Protein 3RFI (pdb70)

CATH class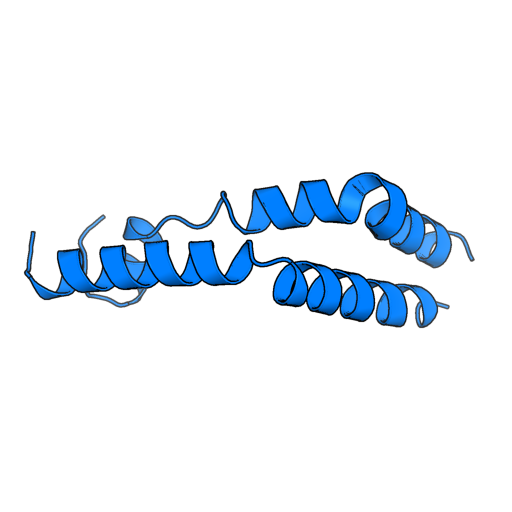ification: 1.10.225.10

B-factor: mean 34.84, std 12.06, range [9.94, 76.43]

Secondary structure (DSSP, 8-state):
-HHHHHHHHIIIIIHHHHHHHHHHH--HHHHHHHTTSS----HHHHHHHHHHHHHHHHHTSHHHHHHHHHHHHHHHTT--

Solvent-accessible surface area: 6035 Å² total; per-residue (Å²): 86,123,88,11,123,100,28,84,44,80,17,94,128,101,4,91,121,75,19,68,109,100,4,89,46,38,150,27,73,71,57,0,21,146,64,64,68,16,183,140,205,56,114,114,8,73,45,19,48,93,39,7,76,171,119,24,59,92,51,118,88,95,51,26,24,98,159,42,28,86,146,51,36,84,86,0,93,149,55,157

Structure (mmCIF, N/CA/C/O backbone):
data_3RFI
#
_entry.id   3RFI
#
_cell.length_a   56.470
_cell.length_b   56.470
_cell.length_c   55.340
_cell.angle_alpha   90.00
_cell.angle_beta   90.00
_cell.angle_gamma   120.00
#
_symmetry.space_group_name_H-M   'P 32 2 1'
#
loop_
_entity.id
_entity.type
_entity.pdbx_description
1 polymer Asp
2 water water
#
loop_
_atom_site.group_PDB
_atom_site.id
_atom_site.type_symbol
_atom_site.label_atom_id
_atom_site.label_alt_id
_atom_site.label_comp_id
_atom_site.label_asym_id
_atom_site.label_entity_id
_atom_site.label_seq_id
_atom_site.pdbx_PDB_ins_code
_atom_site.Cartn_x
_atom_site.Cartn_y
_atom_site.Cartn_z
_atom_site.occupancy
_atom_site.B_iso_or_equiv
_atom_site.auth_seq_id
_atom_site.auth_comp_id
_atom_site.auth_asym_id
_atom_site.auth_atom_id
_atom_site.pdbx_PDB_model_num
ATOM 1 N N . ALA A 1 5 ? 35.210 4.206 3.003 1.00 74.70 0 ALA A N 1
ATOM 2 C CA . ALA A 1 5 ? 35.084 4.034 4.483 1.00 72.59 0 ALA A CA 1
ATOM 3 C C . ALA A 1 5 ? 34.789 5.373 5.187 1.00 67.77 0 ALA A C 1
ATOM 4 O O . ALA A 1 5 ? 33.680 5.577 5.693 1.00 65.34 0 ALA A O 1
ATOM 6 N N . ILE A 1 6 ? 35.765 6.285 5.182 1.00 66.89 1 ILE A N 1
ATOM 7 C CA . ILE A 1 6 ? 35.669 7.584 5.875 1.00 61.97 1 ILE A CA 1
ATOM 8 C C . ILE A 1 6 ? 34.499 8.491 5.406 1.00 56.10 1 ILE A C 1
ATOM 9 O O . ILE A 1 6 ? 33.675 8.935 6.235 1.00 52.13 1 ILE A O 1
ATOM 14 N N . VAL A 1 7 ? 34.413 8.760 4.100 1.00 54.08 2 VAL A N 1
ATOM 15 C CA . VAL A 1 7 ? 33.385 9.674 3.603 1.00 49.24 2 VAL A CA 1
ATOM 16 C C . VAL A 1 7 ? 31.996 9.059 3.849 1.00 46.28 2 VAL A C 1
ATOM 17 O O . VAL A 1 7 ? 31.080 9.731 4.252 1.00 42.41 2 VAL A O 1
ATOM 21 N N . SER A 1 8 ? 31.849 7.766 3.612 1.00 47.58 3 SER A N 1
ATOM 22 C CA . SER A 1 8 ? 30.575 7.116 3.854 1.00 46.14 3 SER A CA 1
ATOM 23 C C . SER A 1 8 ? 30.129 7.291 5.323 1.00 43.47 3 SER A C 1
ATOM 24 O O . SER A 1 8 ? 29.004 7.715 5.616 1.00 40.05 3 SER A O 1
ATOM 27 N N . MET A 1 9 ? 31.042 7.001 6.249 1.00 44.06 4 MET A N 1
ATOM 28 C CA . MET A 1 9 ? 30.803 7.208 7.676 1.00 43.18 4 MET A CA 1
ATOM 29 C C . MET A 1 9 ? 30.363 8.619 7.993 1.00 38.87 4 MET A C 1
ATOM 30 O O . MET A 1 9 ? 29.417 8.825 8.779 1.00 37.82 4 MET A O 1
ATOM 35 N N . GLU A 1 10 ? 31.070 9.590 7.415 1.00 37.47 5 GLU A N 1
ATOM 36 C CA . GLU A 1 10 ? 30.742 11.002 7.590 1.00 36.03 5 GLU A CA 1
ATOM 37 C C . GLU A 1 10 ? 29.353 11.346 7.032 1.00 34.20 5 GLU A C 1
ATOM 38 O O . GLU A 1 10 ? 28.619 12.126 7.626 1.00 32.69 5 GLU A O 1
ATOM 47 N N . CYS A 1 11 ? 29.017 10.764 5.883 1.00 34.07 6 CYS A N 1
ATOM 48 C CA . CYS A 1 11 ? 27.681 10.874 5.334 1.00 33.37 6 CYS A CA 1
ATOM 49 C C . CYS A 1 11 ? 26.647 10.321 6.309 1.00 32.57 6 CYS A C 1
ATOM 50 O O . CYS A 1 11 ? 25.664 10.975 6.591 1.00 31.03 6 CYS A O 1
ATOM 53 N N . LYS A 1 12 ? 26.891 9.114 6.812 1.00 34.29 7 LYS A N 1
ATOM 54 C CA . LYS A 1 12 ? 25.976 8.518 7.789 1.00 36.09 7 LYS A CA 1
ATOM 55 C C . LYS A 1 12 ? 25.851 9.285 9.074 1.00 34.27 7 LYS A C 1
ATOM 56 O O . LYS A 1 12 ? 24.755 9.356 9.635 1.00 34.90 7 LYS A O 1
ATOM 62 N N . THR A 1 13 ? 26.945 9.894 9.503 1.00 33.83 8 THR A N 1
ATOM 63 C CA . THR A 1 13 ? 26.924 10.739 10.687 1.00 33.36 8 THR A CA 1
ATOM 64 C C . THR A 1 13 ? 26.049 11.941 10.443 1.00 30.18 8 THR A C 1
ATOM 65 O O . THR A 1 13 ? 25.213 12.291 11.280 1.00 29.81 8 THR A O 1
ATOM 69 N N . ILE A 1 14 ? 26.207 12.551 9.263 1.00 27.96 9 ILE A N 1
ATOM 70 C CA . ILE A 1 14 ? 25.337 13.632 8.914 1.00 27.16 9 ILE A CA 1
ATOM 71 C C . ILE A 1 14 ? 23.873 13.187 9.061 1.00 27.83 9 ILE A C 1
ATOM 72 O O . ILE A 1 14 ? 23.073 13.868 9.701 1.00 27.38 9 ILE A O 1
ATOM 77 N N . VAL A 1 15 ? 23.496 12.079 8.430 1.00 28.79 10 VAL A N 1
ATOM 78 C CA . VAL A 1 15 ? 22.087 11.711 8.466 1.00 30.39 10 VAL A CA 1
ATOM 79 C C . VAL A 1 15 ? 21.636 11.401 9.919 1.00 32.71 10 VAL A C 1
ATOM 80 O O . VAL A 1 15 ? 20.616 11.935 10.390 1.00 35.31 10 VAL A O 1
ATOM 84 N N . SER A 1 16 ? 22.369 10.549 10.610 1.00 33.26 11 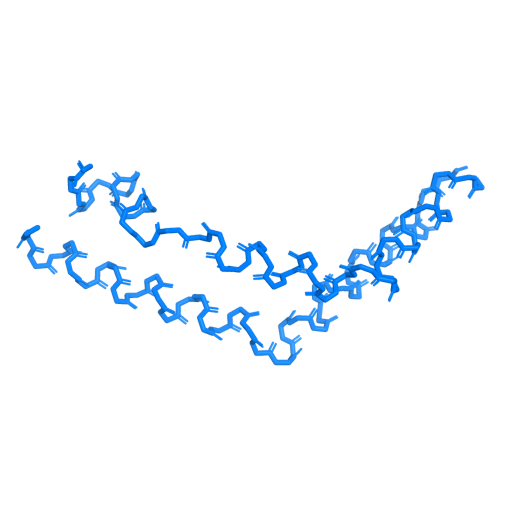SER A N 1
ATOM 85 C CA . SER A 1 16 ? 21.935 10.076 11.936 1.00 37.35 11 SER A CA 1
ATOM 86 C C . SER A 1 16 ? 21.997 11.198 12.959 1.00 36.03 11 SER A C 1
ATOM 87 O O . SER A 1 16 ? 21.054 11.372 13.703 1.00 38.44 11 SER A O 1
ATOM 90 N N . GLN A 1 17 ? 23.090 11.963 12.964 1.00 34.47 12 GLN A N 1
ATOM 91 C CA . GLN A 1 17 ? 23.296 13.007 13.976 1.00 34.46 12 GLN A CA 1
ATOM 92 C C . GLN A 1 17 ? 22.747 14.360 13.605 1.00 31.10 12 GLN A C 1
ATOM 93 O O . GLN A 1 17 ? 22.386 15.124 14.486 1.00 31.15 12 GLN A O 1
ATOM 99 N N . TYR A 1 18 ? 22.694 14.657 12.320 1.00 27.47 13 TYR A N 1
ATOM 100 C CA . TYR A 1 18 ? 22.346 16.003 11.895 1.00 26.52 13 TYR A CA 1
ATOM 101 C C . TYR A 1 18 ? 21.201 16.046 10.899 1.00 26.77 13 TYR A C 1
ATOM 102 O O . TYR A 1 18 ? 20.807 17.113 10.486 1.00 24.74 13 TYR A O 1
ATOM 111 N N . GLY A 1 19 ? 20.655 14.891 10.535 1.00 30.18 14 GLY A N 1
ATOM 112 C CA . GLY A 1 19 ? 19.787 14.844 9.326 1.00 28.97 14 GLY A CA 1
ATOM 113 C C . GLY A 1 19 ? 18.504 15.615 9.536 1.00 29.90 14 GLY A C 1
ATOM 114 O O . GLY A 1 19 ? 18.106 16.395 8.683 1.00 31.04 14 GLY A O 1
ATOM 115 N N . GLU A 1 20 ? 17.820 15.383 10.642 1.00 30.89 15 GLU A N 1
ATOM 116 C CA . GLU A 1 20 ? 16.582 16.102 10.902 1.00 33.28 15 GLU A CA 1
ATOM 117 C C . GLU A 1 20 ? 16.858 17.589 11.026 1.00 31.27 15 GLU A C 1
ATOM 118 O O . GLU A 1 20 ? 16.080 18.414 10.541 1.00 30.03 15 GLU A O 1
ATOM 124 N N . MET A 1 21 ? 17.943 17.943 11.706 1.00 30.14 16 MET A N 1
ATOM 125 C CA . MET A 1 21 ? 18.284 19.34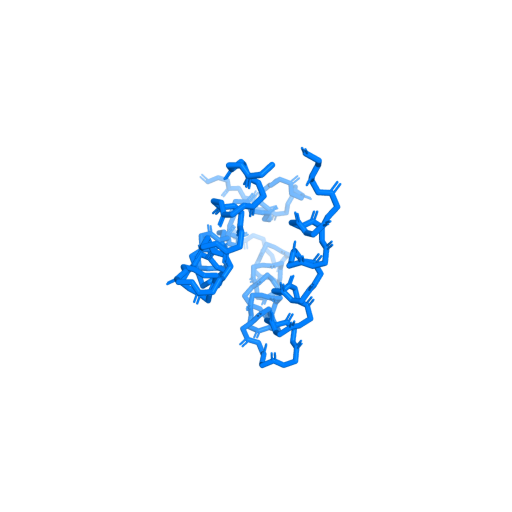3 11.857 1.00 28.83 16 MET A CA 1
ATOM 126 C C . MET A 1 21 ? 18.541 20.000 10.491 1.00 27.12 16 MET A C 1
ATOM 127 O O . MET A 1 21 ? 18.066 21.116 10.194 1.00 25.92 16 MET A O 1
ATOM 134 N N . ILE A 1 22 ? 19.291 19.312 9.643 1.00 26.14 17 ILE A N 1
ATOM 135 C CA . ILE A 1 22 ? 19.593 19.876 8.345 1.00 24.60 17 ILE A CA 1
ATOM 136 C C . ILE A 1 22 ? 18.333 20.012 7.499 1.00 26.09 17 ILE A C 1
ATOM 137 O O . ILE A 1 22 ? 18.124 21.051 6.866 1.00 24.79 17 ILE A O 1
ATOM 143 N N . TRP A 1 23 ? 17.517 18.968 7.482 1.00 26.66 18 TRP A N 1
ATOM 144 C CA . TRP A 1 23 ? 16.278 19.002 6.742 1.00 28.37 18 TRP A CA 1
ATOM 145 C C . TRP A 1 23 ? 15.414 20.131 7.261 1.00 28.92 18 TRP A C 1
ATOM 146 O O . TRP A 1 23 ? 14.796 20.835 6.475 1.00 29.44 18 TRP A O 1
ATOM 157 N N . ASP A 1 24 ? 15.344 20.298 8.581 1.00 29.57 19 ASP A N 1
ATOM 158 C CA . ASP A 1 24 ? 14.554 21.403 9.135 1.00 32.31 19 ASP A CA 1
ATOM 159 C C . ASP A 1 24 ? 14.985 22.776 8.598 1.00 30.33 19 ASP A C 1
ATOM 160 O O . ASP A 1 24 ? 14.171 23.670 8.250 1.00 31.16 19 ASP A O 1
ATOM 165 N N . LEU A 1 25 ? 16.288 22.920 8.509 1.00 28.11 20 LEU A N 1
ATOM 166 C CA . LEU A 1 25 ? 16.899 24.127 8.035 1.00 27.19 20 LEU A CA 1
ATOM 167 C C . LEU A 1 25 ? 16.689 24.311 6.546 1.00 25.92 20 LEU A C 1
ATOM 168 O O . LEU A 1 25 ? 16.543 25.426 6.123 1.00 27.47 20 LEU A O 1
ATOM 173 N N . LEU A 1 26 ? 16.706 23.229 5.780 1.00 25.68 21 LEU A N 1
ATOM 174 C CA . LEU A 1 26 ? 16.500 23.286 4.346 1.00 26.54 21 LEU A CA 1
ATOM 175 C C . LEU A 1 26 ? 15.084 23.821 4.180 1.00 27.78 21 LEU A C 1
ATOM 176 O O . LEU A 1 26 ? 14.873 24.763 3.444 1.00 29.11 21 LEU A O 1
ATOM 181 N N . VAL A 1 27 ? 14.152 23.198 4.879 1.00 28.28 22 VAL A N 1
ATOM 182 C CA . VAL A 1 27 ? 12.764 23.549 4.823 1.00 30.47 22 VAL A CA 1
ATOM 183 C C . VAL A 1 27 ? 12.551 25.025 5.262 1.00 30.11 22 VAL A C 1
ATOM 184 O O . VAL A 1 27 ? 11.908 25.812 4.535 1.00 29.69 22 VAL A O 1
ATOM 188 N N . SER A 1 28 ? 13.110 25.406 6.405 1.00 29.68 23 SER A N 1
ATOM 189 C CA A SER A 1 28 ? 12.902 26.749 6.956 0.50 32.52 23 SER A CA 1
ATOM 190 C CA B SER A 1 28 ? 12.895 26.754 6.960 0.50 31.51 23 SER A CA 1
ATOM 191 C C . SER A 1 28 ? 13.647 27.829 6.184 1.00 32.22 23 SER A C 1
ATOM 192 O O . SER A 1 28 ? 13.267 29.035 6.243 1.00 34.63 23 SER A O 1
ATOM 197 N N . GLY A 1 29 ? 14.679 27.407 5.440 1.00 29.56 24 GLY A N 1
ATOM 198 C CA . GLY A 1 29 ? 15.451 28.340 4.622 1.00 30.14 24 GLY A CA 1
ATOM 199 C C . GLY A 1 29 ? 14.700 28.727 3.343 1.00 31.41 24 GLY A C 1
ATOM 200 O O . GLY A 1 29 ? 14.999 29.737 2.733 1.00 34.56 24 GLY A O 1
ATOM 201 N N . VAL A 1 30 ? 13.702 27.976 2.938 1.00 31.70 25 VAL A N 1
ATOM 202 C CA . VAL A 1 30 ? 12.951 28.416 1.741 1.00 33.50 25 VAL A CA 1
ATOM 203 C C . VAL A 1 30 ? 12.212 29.742 1.964 1.00 34.89 25 VAL A C 1
ATOM 204 O O . VAL A 1 30 ? 11.593 29.935 2.998 1.00 33.83 25 VAL A O 1
ATOM 208 N N . ARG A 1 31 ? 12.326 30.677 1.025 1.00 36.16 26 ARG A N 1
ATOM 209 C CA . ARG A 1 31 ? 11.681 31.982 1.209 1.00 39.26 26 ARG A CA 1
ATOM 210 C C . ARG A 1 31 ? 10.647 32.127 0.140 1.00 40.95 26 ARG A C 1
ATOM 211 O O . ARG A 1 31 ? 11.004 32.236 -1.005 1.00 38.59 26 ARG A O 1
ATOM 219 N N . PRO A 1 32 ? 9.356 32.071 0.518 1.00 26.84 27 PRO A N 1
ATOM 220 C CA . PRO A 1 32 ? 8.261 32.127 -0.453 1.00 26.52 27 PRO A CA 1
ATOM 221 C C . PRO A 1 32 ? 8.460 33.298 -1.367 1.00 27.64 27 PRO A C 1
ATOM 222 O O . PRO A 1 32 ? 8.237 33.189 -2.558 1.00 26.85 27 PRO A O 1
ATOM 226 N N . ASP A 1 33 ? 8.849 34.439 -0.823 1.00 29.00 28 ASP A N 1
ATOM 227 C CA . ASP A 1 33 ? 8.990 35.595 -1.695 1.00 31.79 28 ASP A CA 1
ATOM 228 C C . ASP A 1 33 ? 10.056 35.493 -2.770 1.00 31.50 28 ASP A C 1
ATOM 229 O O . ASP A 1 33 ? 9.876 35.960 -3.903 1.00 30.93 28 ASP A O 1
ATOM 234 N N . GLN A 1 34 ? 11.148 34.844 -2.412 1.00 31.77 29 GLN A N 1
ATOM 235 C CA . GLN A 1 34 ? 12.276 34.640 -3.310 1.00 32.50 29 GLN A CA 1
ATOM 236 C C . GLN A 1 34 ? 11.895 33.618 -4.363 1.00 29.79 29 GLN A C 1
ATOM 237 O O . GLN A 1 34 ? 12.211 33.790 -5.534 1.00 29.50 29 GLN A O 1
ATOM 243 N N . VAL A 1 35 ? 11.251 32.543 -3.924 1.00 26.68 30 VAL A N 1
ATOM 244 C CA . VAL A 1 35 ? 10.846 31.478 -4.829 1.00 25.66 30 VAL A CA 1
ATOM 245 C C . VAL A 1 35 ? 9.823 32.073 -5.803 1.00 24.94 30 VAL A C 1
ATOM 246 O O . VAL A 1 35 ? 9.958 31.918 -7.004 1.00 24.40 30 VAL A O 1
ATOM 250 N N . CYS A 1 36 ? 8.859 32.820 -5.266 1.00 24.70 31 CYS A N 1
ATOM 251 C CA . CYS A 1 36 ? 7.835 33.481 -6.107 1.00 24.07 31 CYS A CA 1
ATOM 252 C C . CYS A 1 36 ? 8.377 34.547 -7.043 1.00 24.27 31 CYS A C 1
ATOM 253 O O . CYS A 1 36 ? 7.893 34.699 -8.162 1.00 25.18 31 CYS A O 1
ATOM 256 N N . SER A 1 37 ? 9.403 35.262 -6.613 1.00 25.77 32 SER A N 1
ATOM 257 C CA . SER A 1 37 ? 10.122 36.155 -7.508 1.00 27.36 32 SER A CA 1
ATOM 258 C C . SER A 1 37 ? 10.822 35.411 -8.666 1.00 28.09 32 SER A C 1
ATOM 259 O O . SER A 1 37 ? 10.726 35.823 -9.822 1.00 26.25 32 SER A O 1
ATOM 263 N N . GLN A 1 38 ? 11.495 34.314 -8.358 1.00 27.51 33 GLN A N 1
ATOM 264 C CA . GLN A 1 38 ? 12.083 33.509 -9.427 1.00 30.81 33 GLN A CA 1
ATOM 265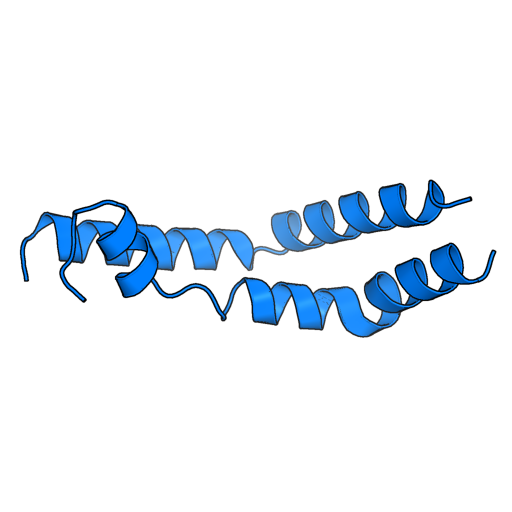 C C . GLN A 1 38 ? 11.026 32.925 -10.362 1.00 27.75 33 GLN A C 1
ATOM 266 O O . GLN A 1 38 ? 11.320 32.713 -11.517 1.00 27.89 33 GLN A O 1
ATOM 272 N N . ALA A 1 39 ? 9.822 32.681 -9.848 1.00 24.80 34 ALA A N 1
ATOM 273 C CA . ALA A 1 39 ? 8.691 32.272 -10.710 1.00 24.70 34 ALA A CA 1
ATOM 274 C C . ALA A 1 39 ? 8.071 33.412 -11.503 1.00 25.16 34 ALA A C 1
ATOM 275 O O . ALA A 1 39 ? 7.156 33.175 -12.267 1.00 26.56 34 ALA A O 1
ATOM 277 N N . GLY A 1 40 ? 8.529 34.649 -11.261 1.00 24.92 35 GLY A N 1
ATOM 278 C CA . GLY A 1 40 ? 8.074 35.791 -12.017 1.00 26.24 35 GLY A CA 1
ATOM 279 C C . GLY A 1 40 ? 6.763 36.309 -11.439 1.00 23.99 35 GLY A C 1
ATOM 280 O O . GLY A 1 40 ? 6.041 37.023 -12.109 1.00 22.56 35 GLY A O 1
ATOM 281 N N . LEU A 1 41 ? 6.396 35.909 -10.224 1.00 24.63 36 LEU A N 1
ATOM 282 C CA . LEU A 1 41 ? 5.078 36.272 -9.758 1.00 23.82 36 LEU A CA 1
ATOM 283 C C . LEU A 1 41 ? 5.121 37.3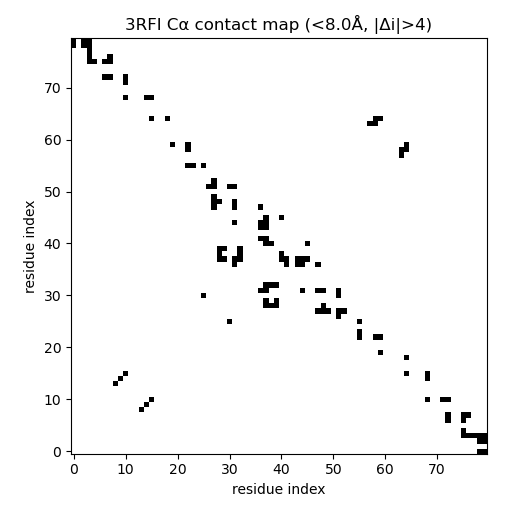27 -8.658 1.00 27.05 36 LEU A C 1
ATOM 284 O O . LEU A 1 41 ? 4.098 37.960 -8.409 1.00 26.73 36 LEU A O 1
ATOM 289 N N . CYS A 1 42 ? 6.297 37.541 -8.064 1.00 27.59 37 CYS A N 1
ATOM 290 C CA . CYS A 1 42 ? 6.479 38.555 -7.026 1.00 30.11 37 CYS A CA 1
ATOM 291 C C . CYS A 1 42 ? 7.650 39.386 -7.365 1.00 32.82 37 CYS A C 1
ATOM 292 O O . CYS A 1 42 ? 8.531 38.949 -8.074 1.00 30.80 37 CYS A O 1
ATOM 295 N N . PHE A 1 43 ? 7.698 40.578 -6.795 1.00 36.65 38 PHE A N 1
ATOM 296 C CA . PHE A 1 43 ? 8.867 41.399 -6.927 1.00 43.10 38 PHE A CA 1
ATOM 297 C C . PHE A 1 43 ? 9.703 41.416 -5.641 1.00 47.12 38 PHE A C 1
ATOM 298 O O . PHE A 1 43 ? 9.170 41.571 -4.558 1.00 48.34 38 PHE A O 1
ATOM 306 N N . VAL A 1 44 ? 11.012 41.182 -5.819 1.00 51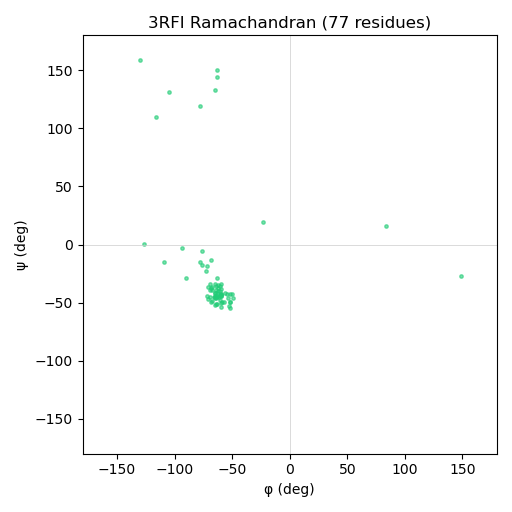.30 39 VAL A N 1
ATOM 307 C CA . VAL A 1 44 ? 12.103 41.304 -4.843 1.00 55.51 39 VAL A CA 1
ATOM 308 C C . VAL A 1 44 ? 11.783 42.262 -3.678 1.00 58.48 39 VAL A C 1
ATOM 309 O O . VAL A 1 44 ? 12.389 43.350 -3.548 1.00 61.55 39 VAL A O 1
ATOM 313 N N . GLU A 1 69 ? 2.770 42.332 -4.450 1.00 52.72 64 GLU A N 1
ATOM 314 C CA . GLU A 1 69 ? 1.490 43.038 -4.375 1.00 54.25 64 GLU A CA 1
ATOM 315 C C . GLU A 1 69 ? 0.429 42.513 -5.358 1.00 52.29 64 GLU A C 1
ATOM 316 O O . GLU A 1 69 ? -0.774 42.594 -5.066 1.00 54.78 64 GLU A O 1
ATOM 322 N N . ALA A 1 70 ? 0.850 41.938 -6.486 1.00 47.77 65 ALA A N 1
ATOM 323 C CA . ALA A 1 70 ? -0.119 41.283 -7.368 1.00 44.82 65 ALA A CA 1
ATOM 324 C C . ALA A 1 70 ? -0.815 40.062 -6.666 1.00 41.94 65 ALA A C 1
ATOM 325 O O . ALA A 1 70 ? -0.218 39.379 -5.815 1.00 38.79 65 ALA A O 1
ATOM 327 N N . PRO A 1 71 ? -2.074 39.778 -7.050 1.00 41.26 66 PRO A N 1
ATOM 328 C CA . PRO A 1 71 ? -2.742 38.636 -6.444 1.00 39.74 66 PRO A CA 1
ATOM 329 C C . PRO A 1 71 ? -2.042 37.292 -6.653 1.00 35.40 66 PRO A C 1
ATOM 330 O O . PRO A 1 71 ? -2.093 36.441 -5.762 1.00 32.88 66 PRO A O 1
ATOM 334 N N . LEU A 1 72 ? -1.396 37.070 -7.800 1.00 32.66 67 LEU A N 1
ATOM 335 C CA . LEU A 1 72 ? -0.704 35.800 -7.943 1.00 30.23 67 LEU A CA 1
ATOM 336 C C . LEU A 1 72 ? 0.548 35.776 -7.081 1.00 27.56 67 LEU A C 1
ATOM 337 O O . LEU A 1 72 ? 1.083 34.738 -6.820 1.00 27.72 67 LEU A O 1
ATOM 342 N N . CYS A 1 73 ? 1.072 36.939 -6.729 1.00 27.49 68 CYS A N 1
ATOM 343 C CA . CYS A 1 73 ? 2.221 36.961 -5.860 1.00 26.13 68 CYS A CA 1
ATOM 344 C C . CYS A 1 73 ? 1.784 36.392 -4.482 1.00 26.39 68 CYS A C 1
ATOM 345 O O . CYS A 1 73 ? 2.401 35.493 -3.905 1.00 24.50 68 CYS A O 1
ATOM 348 N N . THR A 1 74 ? 0.724 36.952 -3.950 1.00 28.65 69 THR A N 1
ATOM 349 C CA . THR A 1 74 ? 0.230 36.520 -2.665 1.00 30.09 69 THR A CA 1
ATOM 350 C C . THR A 1 74 ? -0.158 35.027 -2.696 1.00 27.78 69 THR A C 1
ATOM 351 O O . THR A 1 74 ? 0.121 34.298 -1.764 1.00 25.30 69 THR A O 1
ATOM 355 N N . ALA A 1 75 ? -0.817 34.585 -3.764 1.00 26.35 70 ALA A N 1
ATOM 356 C CA . ALA A 1 75 ? -1.207 33.166 -3.867 1.00 24.76 70 ALA A CA 1
ATOM 357 C C . ALA A 1 75 ? 0.014 32.290 -4.003 1.00 23.29 70 ALA A C 1
ATOM 358 O O . ALA A 1 75 ? 0.079 31.205 -3.399 1.00 22.69 70 ALA A O 1
ATOM 360 N N . CYS A 1 76 ? 0.996 32.736 -4.764 1.00 22.16 71 CYS A N 1
ATOM 361 C CA . CYS A 1 76 ? 2.194 31.974 -4.898 1.00 21.82 71 CYS A CA 1
ATOM 362 C C . CYS A 1 76 ? 2.835 31.827 -3.507 1.00 20.52 71 CYS A C 1
ATOM 363 O O . CYS A 1 76 ? 3.344 30.764 -3.171 1.00 20.80 71 CYS A O 1
ATOM 366 N N . GLU A 1 77 ? 2.957 32.920 -2.763 1.00 21.28 72 GLU A N 1
ATOM 367 C CA . GLU A 1 77 ? 3.651 32.826 -1.495 1.00 22.69 72 GLU A CA 1
ATOM 368 C C . GLU A 1 77 ? 2.874 31.875 -0.531 1.00 23.34 72 GLU A C 1
ATOM 369 O O . GLU A 1 77 ? 3.489 31.103 0.181 1.00 23.09 72 GLU A O 1
ATOM 375 N N . MET A 1 78 ? 1.559 31.948 -0.555 1.00 24.06 73 MET A N 1
ATOM 376 C CA . MET A 1 78 ? 0.710 31.011 0.219 1.00 25.48 73 MET A CA 1
ATOM 377 C C . MET A 1 78 ? 0.979 29.604 -0.212 1.00 24.51 73 MET A C 1
ATOM 378 O O . MET A 1 78 ? 1.141 28.746 0.667 1.00 25.33 73 MET A O 1
ATOM 386 N N . ALA A 1 79 ? 1.069 29.354 -1.535 1.00 23.54 74 ALA A N 1
ATOM 387 C CA . ALA A 1 79 ? 1.381 28.035 -2.016 1.00 23.86 74 ALA A CA 1
ATOM 388 C C . ALA A 1 79 ? 2.759 27.567 -1.503 1.00 22.27 74 ALA A C 1
ATOM 389 O O . ALA A 1 79 ? 2.858 26.421 -1.124 1.00 21.56 74 ALA A O 1
ATOM 391 N N . VAL A 1 80 ? 3.791 28.423 -1.526 1.00 21.28 75 VAL A N 1
ATOM 392 C CA . VAL A 1 80 ? 5.134 28.048 -1.052 1.00 20.08 75 VAL A CA 1
ATOM 393 C C . VAL A 1 80 ? 5.114 27.765 0.451 1.00 20.73 75 VAL A C 1
ATOM 394 O O . VAL A 1 80 ? 5.692 26.790 0.894 1.00 20.10 75 VAL A O 1
ATOM 398 N N . VAL A 1 81 ? 4.472 28.621 1.231 1.00 21.07 76 VAL A N 1
ATOM 399 C CA . VAL A 1 81 ? 4.300 28.299 2.667 1.00 21.85 76 VAL A CA 1
ATOM 400 C C . VAL A 1 81 ? 3.634 26.910 2.852 1.00 21.38 76 VAL A C 1
ATOM 401 O O . VAL A 1 81 ? 4.026 26.113 3.698 1.00 23.71 76 VAL A O 1
ATOM 405 N N . TRP A 1 82 ? 2.628 26.609 2.070 1.00 21.47 77 TRP A N 1
ATOM 406 C CA . TRP A 1 82 ? 2.042 25.282 2.200 1.00 21.60 77 TRP A CA 1
ATOM 407 C C . TRP A 1 82 ? 2.962 24.173 1.718 1.00 21.47 77 TRP A C 1
ATOM 408 O O . TRP A 1 82 ? 2.899 23.072 2.269 1.00 23.09 77 TRP A O 1
ATOM 419 N N . MET A 1 83 ? 3.781 24.438 0.666 1.00 20.64 78 MET A N 1
ATOM 420 C CA . MET A 1 83 ? 4.791 23.463 0.253 1.00 20.89 78 MET A CA 1
ATOM 421 C C . MET A 1 83 ? 5.751 23.192 1.389 1.00 20.36 78 MET A C 1
ATOM 422 O O . MET A 1 83 ? 6.092 22.040 1.622 1.00 20.97 78 MET A O 1
ATOM 427 N N . GLN A 1 84 ? 6.197 24.242 2.057 1.00 21.45 79 GLN A N 1
ATOM 428 C CA . GLN A 1 84 ? 7.116 24.072 3.174 1.00 22.79 79 GLN A CA 1
ATOM 429 C C . GLN A 1 84 ? 6.481 23.278 4.273 1.00 21.56 79 GLN A C 1
ATOM 430 O O . GLN A 1 84 ? 7.179 22.527 4.939 1.00 22.14 79 GLN A O 1
ATOM 436 N N . ASN A 1 85 ? 5.189 23.500 4.490 1.00 20.91 80 ASN A N 1
ATOM 437 C CA . ASN A 1 85 ? 4.518 22.750 5.558 1.00 23.00 80 ASN A CA 1
ATOM 438 C C . ASN A 1 85 ? 4.419 21.266 5.202 1.00 21.90 80 ASN A C 1
ATOM 439 O O . ASN A 1 85 ? 4.592 20.433 6.120 1.00 25.04 80 ASN A O 1
ATOM 444 N N . GLN A 1 86 ? 4.180 20.938 3.924 1.00 21.68 81 GLN A N 1
ATOM 445 C CA . GLN A 1 86 ? 4.208 19.540 3.482 1.00 23.75 81 GLN A CA 1
ATOM 446 C C . GLN A 1 86 ? 5.597 18.987 3.759 1.00 23.82 81 GLN A C 1
ATOM 447 O O . GLN A 1 86 ? 5.759 17.853 4.216 1.00 25.92 81 GLN A O 1
ATOM 453 N N . LEU A 1 87 ? 6.619 19.790 3.566 1.00 22.86 82 LEU A N 1
ATOM 454 C CA . LEU A 1 87 ? 7.963 19.228 3.684 1.00 25.24 82 LEU A CA 1
ATOM 455 C C . LEU A 1 87 ? 8.314 18.908 5.144 1.00 24.96 82 LEU A C 1
ATOM 456 O O . LEU A 1 87 ? 9.222 18.111 5.386 1.00 27.78 82 LEU A O 1
ATOM 461 N N . LYS A 1 88 ? 7.583 19.508 6.080 1.00 33.13 83 LYS A N 1
ATOM 462 C CA . LYS A 1 88 ? 7.786 19.276 7.525 1.00 34.89 83 LYS A CA 1
ATOM 463 C C . LYS A 1 88 ? 7.165 17.962 7.942 1.00 35.21 83 LYS A C 1
ATOM 464 O O . LYS A 1 88 ? 7.401 17.487 9.066 1.00 37.50 83 LYS A O 1
ATOM 470 N N . GLN A 1 89 ? 6.303 17.409 7.090 1.00 33.80 84 GLN A N 1
ATOM 471 C CA . GLN A 1 89 ? 5.498 16.270 7.494 1.00 35.72 84 GLN A CA 1
ATOM 472 C C . GLN A 1 89 ? 6.423 15.094 7.813 1.00 35.57 84 GLN A C 1
ATOM 473 O O . GLN A 1 89 ? 7.454 14.959 7.186 1.00 30.87 84 GLN A O 1
ATOM 479 N N . GLU A 1 90 ? 6.080 14.272 8.815 1.00 38.75 85 GLU A N 1
ATOM 480 C CA . GLU A 1 90 ? 6.948 13.118 9.197 1.00 42.10 85 GLU A CA 1
ATOM 481 C C . GLU A 1 90 ? 7.340 12.200 8.045 1.00 40.19 85 GLU A C 1
ATOM 482 O O . GLU A 1 90 ? 8.520 11.913 7.842 1.00 37.88 85 GLU A O 1
ATOM 488 N N . GLY A 1 91 ? 6.329 11.712 7.327 1.00 42.37 86 GLY A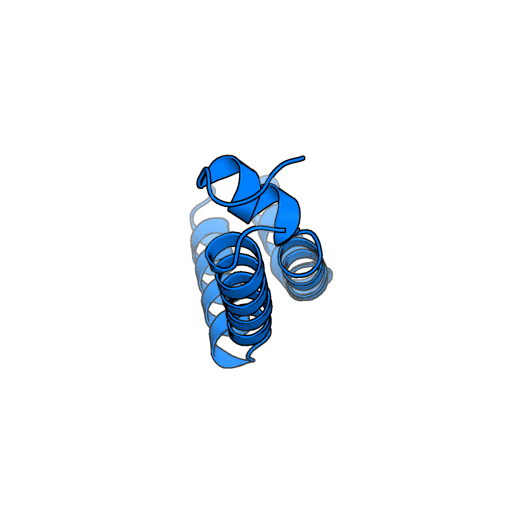 N 1
ATOM 489 C CA . GLY A 1 91 ? 6.541 10.881 6.160 1.00 44.01 86 GLY A CA 1
ATOM 490 C C . GLY A 1 91 ? 7.551 11.470 5.188 1.00 41.25 86 GLY A C 1
ATOM 491 O O . GLY A 1 91 ? 8.420 10.773 4.702 1.00 40.61 86 GLY A O 1
ATOM 492 N N . THR A 1 92 ? 7.429 12.763 4.892 1.00 39.94 87 THR A N 1
ATOM 493 C CA . THR A 1 92 ? 8.288 13.379 3.904 1.00 38.25 87 THR A CA 1
ATOM 494 C C . THR A 1 92 ? 9.748 13.455 4.397 1.00 36.01 87 THR A C 1
ATOM 495 O O . THR A 1 92 ? 10.666 13.057 3.686 1.00 35.27 87 THR A O 1
ATOM 499 N N . LYS A 1 93 ? 9.926 13.962 5.614 1.00 36.63 88 LYS A N 1
ATOM 500 C CA . LYS A 1 93 ? 11.211 13.999 6.294 1.00 36.73 88 LYS A CA 1
ATOM 501 C C . LYS A 1 93 ? 11.839 12.624 6.303 1.00 36.35 88 LYS A C 1
ATOM 502 O O . LYS A 1 93 ? 12.996 12.484 5.926 1.00 35.48 88 LYS A O 1
ATOM 508 N N . GLU A 1 94 ? 11.080 11.604 6.708 1.00 37.59 89 GLU A N 1
ATOM 509 C CA . GLU A 1 94 ? 11.661 10.267 6.887 1.00 39.38 89 GLU A CA 1
ATOM 510 C C . GLU A 1 94 ? 12.071 9.691 5.512 1.00 37.70 89 GLU A C 1
ATOM 511 O O . GLU A 1 94 ? 13.094 9.008 5.389 1.00 37.11 89 GLU A O 1
ATOM 517 N N . LYS A 1 95 ? 11.271 9.985 4.487 1.00 36.24 90 LYS A N 1
ATOM 518 C CA . LYS A 1 95 ? 11.550 9.517 3.123 1.00 36.28 90 LYS A CA 1
ATOM 519 C C . LYS A 1 95 ? 12.854 10.179 2.658 1.00 32.78 90 LYS A C 1
ATOM 520 O O . LYS A 1 95 ? 13.711 9.551 2.037 1.00 31.36 90 LYS A O 1
ATOM 526 N N . VAL A 1 96 ? 13.009 11.456 2.967 1.00 29.98 91 VAL A N 1
ATOM 527 C CA . VAL A 1 96 ? 14.154 12.163 2.467 1.00 28.75 91 VAL A CA 1
ATOM 528 C C . VAL A 1 96 ? 15.396 11.660 3.180 1.00 27.45 91 VAL A C 1
ATOM 529 O O . VAL A 1 96 ? 16.396 11.397 2.529 1.00 27.56 91 VAL A O 1
ATOM 533 N N . LEU A 1 97 ? 15.344 11.550 4.504 1.00 28.03 92 LEU A N 1
ATOM 534 C CA . LEU A 1 97 ? 16.503 11.028 5.262 1.00 29.71 92 LEU A CA 1
ATOM 535 C C . LEU A 1 97 ? 16.898 9.604 4.870 1.00 30.37 92 LEU A C 1
ATOM 536 O O . LEU A 1 97 ? 18.084 9.304 4.760 1.00 31.10 92 LEU A O 1
ATOM 541 N N . GLU A 1 98 ? 15.912 8.742 4.643 1.00 30.81 93 GLU A N 1
ATOM 542 C CA . GLU A 1 98 ? 16.162 7.391 4.210 1.00 32.02 93 GLU A CA 1
ATOM 543 C C . GLU A 1 98 ? 16.803 7.407 2.809 1.00 29.98 93 GLU A C 1
ATOM 544 O O . GLU A 1 98 ? 17.761 6.715 2.573 1.00 29.97 93 GLU A O 1
ATOM 550 N N . TYR A 1 99 ? 16.265 8.204 1.898 1.00 27.60 94 TYR A N 1
ATOM 551 C CA . TYR A 1 99 ? 16.905 8.362 0.567 1.00 27.53 94 TYR A CA 1
ATOM 552 C C . TYR A 1 99 ? 18.392 8.730 0.666 1.00 25.01 94 TYR A C 1
ATOM 553 O O . TYR A 1 99 ? 19.255 8.134 -0.010 1.00 25.09 94 TYR A O 1
ATOM 562 N N . VAL A 1 100 ? 18.692 9.740 1.468 1.00 23.06 95 VAL A N 1
ATOM 563 C CA . VAL A 1 100 ? 20.074 10.208 1.652 1.00 22.71 95 VAL A CA 1
ATOM 564 C C . VAL A 1 100 ? 20.912 9.100 2.288 1.00 24.41 95 VAL A C 1
ATOM 565 O O . VAL A 1 100 ? 22.047 8.840 1.860 1.00 24.50 95 VAL A O 1
ATOM 569 N N . ASN A 1 101 ? 20.345 8.462 3.308 1.00 25.00 96 ASN A N 1
ATOM 570 C CA . ASN A 1 101 ? 21.074 7.425 3.967 1.00 28.55 96 ASN A CA 1
ATOM 571 C C . ASN A 1 101 ? 21.436 6.280 2.992 1.00 29.91 96 ASN A C 1
ATOM 572 O O . ASN A 1 101 ? 22.542 5.751 3.046 1.00 29.35 96 ASN A O 1
ATOM 577 N N . GLN A 1 102 ? 20.476 5.869 2.143 1.00 30.75 97 GLN A N 1
ATOM 578 C CA . GLN A 1 102 ? 20.750 4.808 1.188 1.00 33.55 97 GLN A CA 1
ATOM 579 C C . GLN A 1 102 ? 21.900 5.239 0.256 1.00 31.44 97 GLN A C 1
ATOM 580 O O . GLN A 1 102 ? 22.687 4.422 -0.150 1.00 33.39 97 GLN A O 1
ATOM 586 N N . LEU A 1 103 ? 21.967 6.520 -0.097 1.00 29.19 98 LEU A N 1
ATOM 587 C CA . LEU A 1 103 ? 23.086 7.059 -0.892 1.00 28.95 98 LEU A CA 1
ATOM 588 C C . LEU A 1 103 ? 24.420 7.093 -0.127 1.00 29.70 98 LEU A C 1
ATOM 589 O O . LEU A 1 103 ? 25.459 6.762 -0.708 1.00 30.10 98 LEU A O 1
ATOM 594 N N . CYS A 1 104 ? 24.399 7.445 1.169 1.00 29.93 99 CYS A N 1
ATOM 595 C CA . CYS A 1 104 ? 25.606 7.352 1.987 1.00 31.85 99 CYS A CA 1
ATOM 596 C C . CYS A 1 104 ? 26.195 5.962 1.847 1.00 33.69 99 CYS A C 1
ATOM 597 O O . CYS A 1 104 ? 27.421 5.818 1.759 1.00 34.45 99 CYS A O 1
ATOM 600 N N . GLU A 1 105 ? 25.324 4.950 1.879 1.00 34.84 100 GLU A N 1
ATOM 601 C CA . GLU A 1 105 ? 25.745 3.538 1.835 1.00 38.65 100 GLU A CA 1
ATOM 602 C C . GLU A 1 105 ? 26.323 3.153 0.487 1.00 39.07 100 GLU A C 1
ATOM 603 O O . GLU A 1 105 ? 26.947 2.115 0.361 1.00 40.99 100 GLU A O 1
ATOM 609 N N . LYS A 1 106 ? 26.127 4.002 -0.515 1.00 36.12 101 LYS A N 1
ATOM 610 C CA . LYS A 1 106 ? 26.687 3.791 -1.832 1.00 36.61 101 LYS A CA 1
ATOM 611 C C . LYS A 1 106 ? 28.039 4.481 -2.061 1.00 36.50 101 LYS A C 1
ATOM 612 O O . LYS A 1 106 ? 28.616 4.381 -3.150 1.00 35.78 101 LYS A O 1
ATOM 618 N N . ILE A 1 107 ? 28.498 5.230 -1.052 1.00 34.81 102 ILE A N 1
ATOM 619 C CA . ILE A 1 107 ? 29.776 5.905 -1.116 1.00 35.61 102 ILE A CA 1
ATOM 620 C C . ILE A 1 107 ? 30.871 4.865 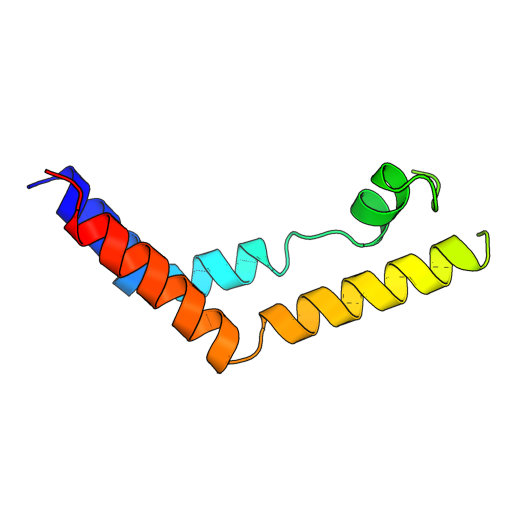-0.860 1.00 38.76 102 ILE A C 1
ATOM 621 O O . ILE A 1 107 ? 30.883 4.244 0.186 1.00 39.83 102 ILE A O 1
ATOM 626 N N . PRO A 1 108 ? 31.763 4.655 -1.826 1.00 40.31 103 PRO A N 1
ATOM 627 C CA . PRO A 1 108 ? 32.856 3.685 -1.597 1.00 44.36 103 PRO A CA 1
ATOM 628 C C . PRO A 1 108 ? 34.035 4.305 -0.825 1.00 46.99 103 PRO A C 1
ATOM 629 O O . PRO A 1 108 ? 35.063 3.690 -0.524 1.00 52.02 103 PRO A O 1
#

Nearest PDB structures (foldseek):
  3rfi-assembly1_A  TM=1.013E+00  e=2.004E-10  Solanum tuberosum

Sequence (80 aa):
AIVSMECKTIVSQYGEMIWDLLVSSGVRPDQVCSQAGLCFVEAPLCTACEMAVVWMQNQLKQEGTKEKVLEYVNQLCEKIP

Radius of gyration: 16.37 Å; Cα contacts (8 Å, |Δi|>4): 69; chains: 1; bounding box: 38×40×26 Å

Organism: Solanum tuberosum (NCBI:txid4113)

Foldseek 3Di:
DVQLVVLLCCLVVPLLVVLLCVLVVDQQQVVCVVVVNHPCDDPVSVVSSVVSVVVSVVCNDPVNSVVVSVVSNVVSVVDD

InterPro domains:
  IPR001461 Aspartic peptidase A1 [PR00792] (89-109)
  IPR001461 Aspartic peptidase A1 [PR00792] (223-236)
  IPR001461 Aspartic peptidase A1 [PR00792] (273-284)
  IPR001461 Aspartic peptidase A1 [PR00792] (467-482)
  IPR001461 Aspartic peptidase A1 [PTHR47966] (18-492)
  IPR001969 Aspartic peptidase, active site [PS00141] (98-109)
  IPR001969 Aspartic peptidase, active site [PS00141] (273-284)
  IPR007856 Saposin-like type B, region 1 [PF05184] (366-403)
  IPR008138 Saposin B type, region 2 [PF03489] (305-337)
  IPR008139 Saposin B type domain [PS50015] (301-341)
  IPR008139 Saposin B type domain [PS50015] (364-405)
  IPR011001 Saposin-like [SSF47862] (302-403)
  IPR021109 Aspartic peptidase domain superfamily [G3DSA:2.40.70.10] (28-229)
  IPR021109 Aspartic peptidase domain superfamily [G3DSA:2.40.70.10] (230-492)
  IPR021109 Aspartic peptidase domain superfamily [SSF50630] (9-492)
  IPR033121 Peptidase family A1 domain [PF00026] (82-493)
  IPR033121 Peptidase family A1 domain [PS51767] (83-491)
  IPR033869 Phytepsin [cd06098] (73-492)